Protein AF-A0A924G862-F1 (afdb_monomer_lite)

Radius of gyration: 27.31 Å; chains: 1; bounding box: 83×46×42 Å

Sequence (91 aa):
MLGNAFGWPHLLVILAIVLLLFGAPKLPGLARSLGQSMRIFRSEVKTMKDENGNDVPVQDAAADAPTATTQAPTESTPQRSAPTSTTKPKP

Secondary structure (DSSP, 8-state):
--TTTTSHHHHHHHHHHHHHHH-TTHHHHHHHHHHHHHHHHHHHHHHHHHTTS--------S-----------------------------

Structure (mmCIF, N/CA/C/O backbone):
data_AF-A0A924G862-F1
#
_entry.id   AF-A0A924G862-F1
#
loop_
_atom_site.group_PDB
_atom_site.id
_atom_site.type_symbol
_atom_site.label_atom_id
_atom_site.label_alt_id
_atom_site.label_comp_id
_atom_site.label_asym_id
_atom_site.label_entity_id
_atom_site.label_seq_id
_atom_site.pdbx_PDB_ins_code
_atom_site.Cartn_x
_atom_site.Cartn_y
_atom_site.Cartn_z
_atom_site.occupancy
_atom_site.B_iso_or_equiv
_atom_site.auth_seq_id
_atom_site.auth_comp_id
_atom_site.auth_asym_id
_atom_site.auth_atom_id
_atom_site.pdbx_PDB_model_num
ATOM 1 N N . MET A 1 1 ? 26.696 11.820 -13.504 1.00 53.22 1 MET A N 1
ATOM 2 C CA . MET A 1 1 ? 25.834 11.314 -14.600 1.00 53.22 1 MET A CA 1
ATOM 3 C C . MET A 1 1 ? 25.262 9.909 -14.307 1.00 53.22 1 MET A C 1
ATOM 5 O O . MET A 1 1 ? 25.009 9.170 -15.242 1.00 53.22 1 MET A O 1
ATOM 9 N N . LEU A 1 2 ? 25.024 9.521 -13.036 1.00 53.22 2 LEU A N 1
ATOM 10 C CA . LEU A 1 2 ? 24.518 8.176 -12.663 1.00 53.22 2 LEU A CA 1
ATOM 11 C C . LEU A 1 2 ? 23.246 8.183 -11.776 1.00 53.22 2 LEU A C 1
ATOM 13 O O . LEU A 1 2 ? 22.736 7.123 -11.433 1.00 53.22 2 LEU A O 1
ATOM 17 N N . GLY A 1 3 ? 22.696 9.351 -11.420 1.00 59.44 3 GLY 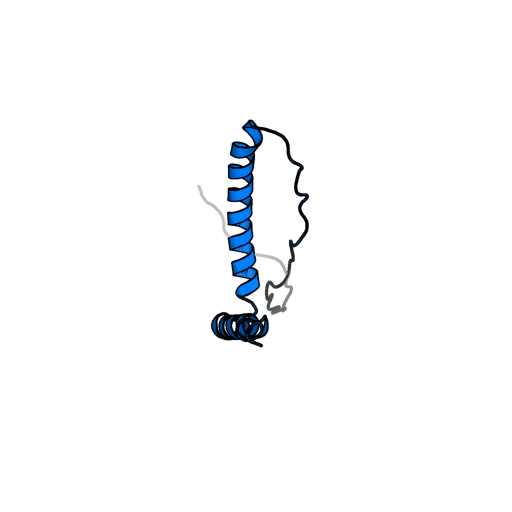A N 1
ATOM 18 C CA . GLY A 1 3 ? 21.581 9.459 -10.459 1.00 59.44 3 GLY A CA 1
ATOM 19 C C . GLY A 1 3 ? 20.192 9.077 -10.989 1.00 59.44 3 GLY A C 1
ATOM 20 O O . GLY A 1 3 ? 19.272 8.903 -10.200 1.00 59.44 3 GLY A O 1
ATOM 21 N N . ASN A 1 4 ? 20.030 8.911 -12.306 1.00 59.62 4 ASN A N 1
ATOM 22 C CA . ASN A 1 4 ? 18.734 8.617 -12.936 1.00 59.62 4 ASN A CA 1
ATOM 23 C C . ASN A 1 4 ? 18.517 7.134 -13.277 1.00 59.62 4 ASN A C 1
ATOM 25 O O . ASN A 1 4 ? 17.431 6.781 -13.730 1.00 59.62 4 ASN A O 1
ATOM 29 N N . ALA A 1 5 ? 19.506 6.261 -13.053 1.00 57.75 5 ALA A N 1
ATOM 30 C CA . ALA A 1 5 ? 19.379 4.829 -13.351 1.00 57.75 5 ALA A CA 1
ATOM 31 C C . ALA A 1 5 ? 18.462 4.090 -12.355 1.00 57.75 5 ALA A C 1
ATOM 33 O O . ALA A 1 5 ? 17.809 3.120 -12.721 1.00 57.75 5 ALA A O 1
ATOM 34 N N . PHE A 1 6 ? 18.342 4.610 -11.129 1.00 60.34 6 PHE A N 1
ATOM 35 C CA . PHE A 1 6 ? 17.347 4.199 -10.129 1.00 60.34 6 PHE A CA 1
ATOM 36 C C . PHE A 1 6 ? 16.266 5.268 -9.937 1.00 60.34 6 PHE A C 1
ATOM 38 O O . PHE A 1 6 ? 15.703 5.435 -8.857 1.00 60.34 6 PHE A O 1
ATOM 45 N N . GLY A 1 7 ? 16.006 6.051 -10.984 1.00 69.50 7 GLY A N 1
ATOM 46 C CA . GLY A 1 7 ? 14.964 7.060 -10.954 1.00 69.50 7 GLY A CA 1
ATOM 47 C C . GLY A 1 7 ? 13.575 6.427 -10.899 1.00 69.50 7 GLY A C 1
ATOM 48 O O . GLY A 1 7 ? 13.357 5.313 -11.376 1.00 69.50 7 GLY A O 1
ATOM 49 N N . TRP A 1 8 ? 12.625 7.220 -10.404 1.00 81.12 8 TRP A N 1
ATOM 50 C CA . TRP A 1 8 ? 11.168 7.104 -10.558 1.00 81.12 8 TRP A CA 1
ATOM 51 C C . TRP A 1 8 ? 10.626 6.153 -11.656 1.00 81.12 8 TRP A C 1
ATOM 53 O O . TRP A 1 8 ? 9.740 5.357 -11.337 1.00 81.12 8 TRP A O 1
ATOM 63 N N . PRO A 1 9 ? 11.119 6.162 -12.918 1.00 85.06 9 PRO A N 1
ATOM 64 C CA . PRO A 1 9 ? 10.700 5.202 -13.944 1.00 85.06 9 PRO A CA 1
ATOM 65 C C . PRO A 1 9 ? 10.813 3.722 -13.551 1.00 85.06 9 PRO A C 1
ATOM 67 O O . PRO A 1 9 ? 9.922 2.953 -13.896 1.00 85.06 9 PRO A O 1
ATOM 70 N N . HIS A 1 10 ? 11.852 3.294 -12.826 1.00 85.81 10 HIS A N 1
ATOM 71 C CA . HIS A 1 10 ? 11.993 1.876 -12.469 1.00 85.81 10 HIS A CA 1
ATOM 72 C C . HIS A 1 10 ? 10.900 1.428 -11.484 1.00 85.81 10 HIS A C 1
ATOM 74 O O . HIS A 1 10 ? 10.317 0.355 -11.638 1.00 85.81 10 HIS A O 1
ATOM 80 N N . LEU A 1 11 ? 10.554 2.296 -10.525 1.00 88.31 11 LEU A N 1
ATOM 81 C CA . LEU A 1 11 ? 9.452 2.065 -9.589 1.00 88.31 11 LEU A CA 1
ATOM 82 C C . LEU A 1 11 ? 8.105 1.966 -10.322 1.00 88.31 11 LEU A C 1
ATOM 84 O O . LEU A 1 11 ? 7.301 1.090 -10.013 1.00 88.31 11 LEU A O 1
ATOM 88 N N . LEU A 1 12 ? 7.882 2.825 -11.324 1.00 90.62 12 LEU A N 1
ATOM 89 C CA . LEU A 1 12 ? 6.695 2.779 -12.181 1.00 90.62 12 LEU A CA 1
ATOM 90 C C . LEU A 1 12 ? 6.601 1.473 -12.980 1.00 90.62 12 LEU A C 1
ATOM 92 O O . LEU A 1 12 ? 5.509 0.924 -13.095 1.00 90.62 12 LEU A O 1
ATOM 96 N N . VAL A 1 13 ? 7.719 0.948 -13.496 1.00 92.81 13 VAL A N 1
ATOM 97 C CA . VAL A 1 13 ? 7.740 -0.338 -14.219 1.00 92.81 13 VAL A CA 1
ATOM 98 C C . VAL A 1 13 ? 7.372 -1.498 -13.293 1.00 92.81 13 VAL A C 1
ATOM 100 O O . VAL A 1 13 ? 6.529 -2.317 -13.650 1.00 92.81 13 VAL A O 1
ATOM 103 N N . ILE A 1 14 ? 7.943 -1.554 -12.085 1.00 91.56 14 ILE A N 1
ATOM 104 C CA . ILE A 1 14 ? 7.598 -2.591 -11.097 1.00 91.56 14 ILE A CA 1
ATOM 105 C C . ILE A 1 14 ? 6.118 -2.490 -10.718 1.00 91.56 14 ILE A C 1
ATOM 107 O O . ILE A 1 14 ? 5.412 -3.498 -10.707 1.00 91.56 14 ILE A O 1
ATOM 111 N N . LEU A 1 15 ? 5.628 -1.273 -10.462 1.00 90.88 15 LEU A N 1
ATOM 112 C CA . LEU A 1 15 ? 4.222 -1.027 -10.162 1.00 90.88 15 LEU A CA 1
ATOM 113 C C . LEU A 1 15 ? 3.327 -1.507 -11.312 1.00 90.88 15 LEU A C 1
ATOM 115 O O . LEU A 1 15 ? 2.367 -2.228 -11.064 1.00 90.88 15 LEU A O 1
ATOM 119 N N . ALA A 1 16 ? 3.669 -1.190 -12.562 1.00 92.38 16 ALA A N 1
ATOM 120 C CA . ALA A 1 16 ? 2.927 -1.642 -13.736 1.00 92.38 16 ALA A CA 1
ATOM 121 C C . ALA A 1 16 ? 2.853 -3.176 -13.828 1.00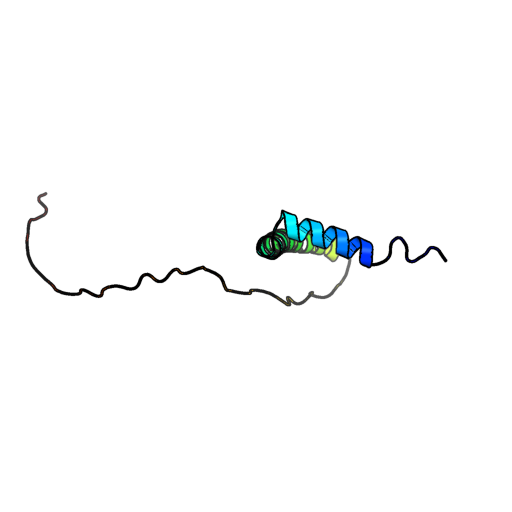 92.38 16 ALA A C 1
ATOM 123 O O . ALA A 1 16 ? 1.781 -3.716 -14.094 1.00 92.38 16 ALA A O 1
ATOM 124 N N . ILE A 1 17 ? 3.952 -3.886 -13.545 1.00 93.88 17 ILE A N 1
ATOM 125 C CA . ILE A 1 17 ? 3.971 -5.357 -13.508 1.00 93.88 17 ILE A CA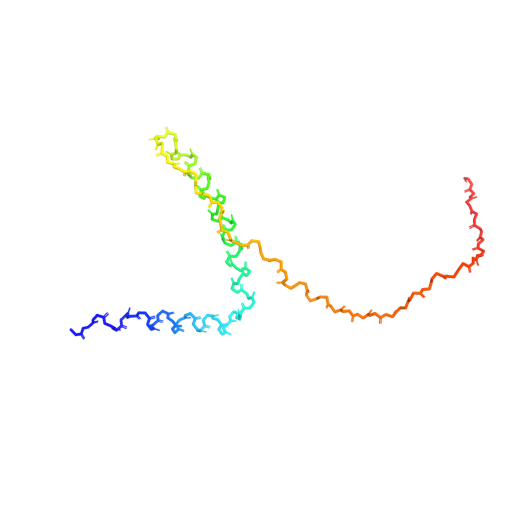 1
ATOM 126 C C . ILE A 1 17 ? 3.045 -5.879 -12.399 1.00 93.88 17 ILE A C 1
ATOM 128 O O . ILE A 1 17 ? 2.231 -6.766 -12.645 1.00 93.88 17 ILE A O 1
ATOM 132 N N . VAL A 1 18 ? 3.102 -5.302 -11.195 1.00 91.69 18 VAL A N 1
ATOM 133 C CA . VAL A 1 18 ? 2.210 -5.674 -10.083 1.00 91.69 18 VAL A CA 1
ATOM 134 C C . VAL A 1 18 ? 0.743 -5.422 -10.446 1.00 91.69 18 VAL A C 1
ATOM 136 O O . VAL A 1 18 ? -0.094 -6.287 -10.204 1.00 91.69 18 VAL A O 1
ATOM 139 N N . LEU A 1 19 ? 0.413 -4.295 -11.084 1.00 90.69 19 LEU A N 1
ATOM 140 C CA . LEU A 1 19 ? -0.943 -4.022 -11.579 1.00 90.69 19 LEU A CA 1
ATOM 141 C C . LEU A 1 19 ? -1.394 -5.046 -12.620 1.00 90.69 19 LEU A C 1
ATOM 143 O O . LEU A 1 19 ? -2.574 -5.378 -12.655 1.00 90.69 19 LEU A O 1
ATOM 147 N N . LEU A 1 20 ? -0.485 -5.541 -13.460 1.00 92.56 20 LEU A N 1
ATOM 148 C CA . LEU A 1 20 ? -0.807 -6.529 -14.484 1.00 92.56 20 LEU A CA 1
ATOM 149 C C . LEU A 1 20 ? -1.073 -7.916 -13.877 1.00 92.56 20 LEU A C 1
ATOM 151 O O . LEU A 1 20 ? -1.973 -8.616 -14.329 1.00 92.56 20 LEU A O 1
ATOM 155 N N . LEU A 1 21 ? -0.330 -8.292 -12.829 1.00 91.75 21 LEU A N 1
ATOM 156 C CA . LEU A 1 21 ? -0.495 -9.568 -12.120 1.00 91.75 21 LEU A CA 1
ATOM 157 C C . LEU A 1 21 ? -1.705 -9.565 -11.176 1.00 91.75 21 LEU A C 1
ATOM 159 O O . LEU A 1 21 ? -2.457 -10.535 -11.123 1.00 91.75 21 LEU A O 1
ATOM 163 N N . PHE A 1 22 ? -1.879 -8.492 -10.403 1.00 88.81 22 PHE A N 1
ATOM 164 C CA . PHE A 1 22 ? -2.937 -8.387 -9.395 1.00 88.81 22 PHE A CA 1
ATOM 165 C C . PHE A 1 22 ? -4.232 -7.784 -9.957 1.00 88.81 22 PHE A C 1
ATOM 167 O O . PHE A 1 22 ? -5.315 -8.084 -9.458 1.00 88.81 22 PHE A O 1
ATOM 174 N N . GLY A 1 23 ? -4.155 -6.962 -11.001 1.00 85.38 23 GLY A N 1
ATOM 175 C CA . GLY A 1 23 ? -5.289 -6.250 -11.586 1.00 85.38 23 GLY A CA 1
ATOM 176 C C . GLY A 1 23 ? -5.683 -4.976 -10.824 1.00 85.38 23 GLY A C 1
ATOM 177 O O . GLY A 1 23 ? -5.510 -4.855 -9.608 1.00 85.38 23 GLY A O 1
ATOM 178 N N . ALA A 1 24 ? -6.307 -4.033 -11.540 1.00 84.25 24 ALA A N 1
ATOM 179 C CA . ALA A 1 24 ? -6.823 -2.777 -10.986 1.00 84.25 24 ALA A CA 1
ATOM 180 C C . ALA A 1 24 ? -7.774 -2.925 -9.771 1.00 84.25 24 ALA A C 1
ATOM 182 O O . ALA A 1 24 ? -7.631 -2.138 -8.836 1.00 84.25 24 ALA A O 1
ATOM 183 N N . PRO A 1 25 ? -8.708 -3.904 -9.698 1.00 82.50 25 PRO A N 1
ATOM 184 C CA . PRO A 1 25 ? -9.643 -3.981 -8.570 1.00 82.50 25 PRO A CA 1
ATOM 185 C C . PRO A 1 25 ? -9.035 -4.563 -7.282 1.00 82.50 25 PRO A C 1
ATOM 187 O O . PRO A 1 25 ? -9.606 -4.385 -6.208 1.00 82.50 25 PRO A O 1
ATOM 190 N N . LYS A 1 26 ? -7.886 -5.253 -7.344 1.00 83.88 26 LYS A N 1
ATOM 191 C CA . LYS A 1 26 ? -7.278 -5.901 -6.164 1.00 83.88 26 LYS A CA 1
ATOM 192 C C . LYS A 1 26 ? -6.399 -4.956 -5.347 1.00 83.88 26 LYS A C 1
ATOM 194 O O . LYS A 1 26 ? -6.344 -5.097 -4.129 1.00 83.88 26 LYS A O 1
ATOM 199 N N . LEU A 1 27 ? -5.780 -3.959 -5.978 1.00 89.56 27 LEU A N 1
ATOM 200 C CA . LEU A 1 27 ? -5.008 -2.926 -5.282 1.00 89.56 27 LEU A CA 1
ATOM 201 C C . LEU A 1 27 ? -5.804 -2.118 -4.247 1.00 89.56 27 LEU A C 1
ATOM 203 O O . LEU A 1 27 ? -5.337 -2.033 -3.112 1.00 89.56 27 LEU A O 1
ATOM 207 N N . PRO A 1 28 ? -6.992 -1.556 -4.557 1.00 82.88 28 PRO A N 1
ATOM 208 C CA . PRO A 1 28 ? -7.754 -0.796 -3.569 1.00 82.88 28 PRO A CA 1
ATOM 209 C C . PRO A 1 28 ? -8.252 -1.680 -2.420 1.00 82.88 28 PRO A C 1
ATOM 211 O O . PRO A 1 28 ? -8.339 -1.212 -1.288 1.00 82.88 28 PRO A O 1
ATOM 214 N N . GLY A 1 29 ? -8.539 -2.961 -2.681 1.00 89.38 29 GLY A N 1
ATOM 215 C CA . GLY A 1 29 ? -8.906 -3.924 -1.642 1.00 89.38 29 GLY A CA 1
ATOM 216 C C . GLY A 1 29 ? -7.757 -4.198 -0.669 1.00 89.38 29 GLY A C 1
ATOM 217 O O . GLY A 1 29 ? -7.933 -4.052 0.538 1.00 89.38 29 GLY A O 1
ATOM 218 N N . LEU A 1 30 ? -6.571 -4.523 -1.196 1.00 90.44 30 LEU A N 1
ATOM 219 C CA . LEU A 1 30 ? -5.371 -4.775 -0.390 1.00 90.44 30 LEU A CA 1
ATOM 220 C C . LEU A 1 30 ? -4.918 -3.526 0.376 1.00 90.44 30 LEU A C 1
ATOM 222 O O . LEU A 1 30 ? -4.555 -3.617 1.546 1.00 90.44 30 LEU A O 1
ATOM 226 N N . ALA A 1 31 ? -4.979 -2.353 -0.258 1.00 90.19 31 ALA A N 1
ATOM 227 C CA . ALA A 1 31 ? -4.654 -1.087 0.389 1.00 90.19 31 ALA A CA 1
ATOM 228 C C . ALA A 1 31 ? -5.620 -0.769 1.540 1.00 90.19 31 ALA A C 1
ATOM 230 O O . ALA A 1 31 ? -5.173 -0.338 2.601 1.00 90.19 31 ALA A O 1
ATOM 231 N N . ARG A 1 32 ? -6.928 -1.021 1.372 1.00 89.69 32 ARG A N 1
ATOM 232 C CA . ARG A 1 32 ? -7.916 -0.836 2.446 1.00 89.69 32 ARG A CA 1
ATOM 233 C C . ARG A 1 32 ? -7.674 -1.771 3.622 1.00 89.69 32 ARG A C 1
ATOM 235 O O . ARG A 1 32 ? -7.620 -1.289 4.749 1.00 89.69 32 ARG A O 1
ATOM 242 N N . SER A 1 33 ? -7.477 -3.068 3.378 1.00 89.75 33 SER A N 1
ATOM 243 C CA . SER A 1 33 ? -7.240 -4.026 4.465 1.00 89.75 33 SER A CA 1
ATOM 244 C C . SER A 1 33 ? -5.932 -3.736 5.205 1.00 89.75 33 SER A C 1
ATOM 246 O O . SER A 1 33 ? -5.907 -3.734 6.433 1.00 89.75 33 SER A O 1
ATOM 248 N N . LEU A 1 34 ? -4.855 -3.427 4.471 1.00 92.69 34 LEU A N 1
ATOM 249 C CA . LEU A 1 34 ? -3.560 -3.092 5.065 1.00 92.69 34 LEU A CA 1
ATOM 250 C C . LEU A 1 34 ? -3.622 -1.760 5.827 1.00 92.69 34 LEU A C 1
ATOM 252 O O . LEU A 1 34 ? -3.090 -1.658 6.928 1.00 92.69 34 LEU A O 1
ATOM 256 N N . GLY A 1 35 ? -4.314 -0.758 5.278 1.00 89.94 35 GLY A N 1
ATOM 257 C CA . GLY A 1 35 ? -4.519 0.543 5.912 1.00 89.94 35 GLY A CA 1
ATOM 258 C C . GLY A 1 35 ? -5.332 0.451 7.203 1.00 89.94 35 GLY A C 1
ATOM 259 O O . GLY A 1 35 ? -4.977 1.092 8.189 1.00 89.94 35 GLY A O 1
ATOM 260 N N . GLN A 1 36 ? -6.368 -0.391 7.240 1.00 91.12 36 GLN A N 1
ATOM 261 C CA . GLN A 1 36 ? -7.138 -0.657 8.458 1.00 91.12 36 GLN A CA 1
ATOM 262 C C . GLN A 1 36 ? -6.273 -1.312 9.545 1.00 91.12 36 GLN A C 1
ATOM 264 O O . GLN A 1 36 ? -6.266 -0.832 10.678 1.00 91.12 36 GLN A O 1
ATOM 269 N N . SER A 1 37 ? -5.485 -2.341 9.207 1.00 91.44 37 SER A N 1
ATOM 270 C CA . SER A 1 37 ? -4.559 -2.974 10.161 1.00 91.44 37 SER A CA 1
ATOM 271 C C . SER A 1 37 ? -3.468 -2.012 10.639 1.00 91.44 37 SER A C 1
ATOM 273 O O . SER A 1 37 ? -3.184 -1.939 11.834 1.00 91.44 37 SER A O 1
ATOM 275 N N . MET A 1 38 ? -2.887 -1.226 9.727 1.00 92.69 38 MET A N 1
ATOM 276 C CA . MET A 1 38 ? -1.877 -0.222 10.067 1.00 92.69 38 MET A CA 1
ATOM 277 C C . MET A 1 38 ? -2.437 0.890 10.948 1.00 92.69 38 MET A C 1
ATOM 279 O O . MET A 1 38 ? -1.713 1.376 11.810 1.00 92.69 38 MET A O 1
ATOM 283 N N . ARG A 1 39 ? -3.698 1.296 10.757 1.00 88.06 39 ARG A N 1
ATOM 284 C CA . ARG A 1 39 ? -4.361 2.312 11.581 1.00 88.06 39 ARG A CA 1
ATOM 285 C C . ARG A 1 39 ? -4.479 1.857 13.029 1.00 88.06 39 ARG A C 1
ATOM 287 O O . ARG A 1 39 ? -4.091 2.607 13.915 1.00 88.06 39 ARG A O 1
ATOM 294 N N . ILE A 1 40 ? -4.963 0.636 13.254 1.00 88.88 40 ILE A N 1
ATOM 295 C CA . ILE A 1 40 ? -5.123 0.066 14.600 1.00 88.88 40 ILE A CA 1
ATOM 296 C C . ILE A 1 40 ? -3.756 -0.038 15.281 1.00 88.88 40 ILE A C 1
ATOM 298 O O . ILE A 1 40 ? -3.568 0.494 16.370 1.00 88.88 40 ILE A O 1
ATOM 302 N N . PHE A 1 41 ? -2.769 -0.600 14.579 1.00 91.38 41 PHE A N 1
ATOM 303 C CA . PHE A 1 41 ? -1.403 -0.706 15.088 1.00 91.38 41 PHE A CA 1
ATOM 304 C C . PHE A 1 41 ? -0.783 0.667 15.394 1.00 91.38 41 PHE A C 1
ATOM 306 O O . PHE A 1 4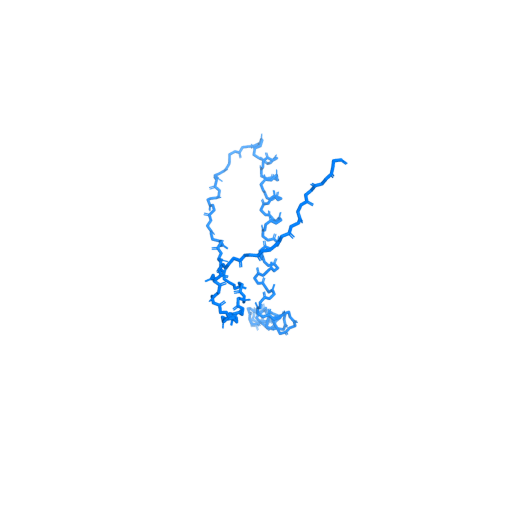1 ? -0.171 0.855 16.441 1.00 91.38 41 PHE A O 1
ATOM 313 N N . ARG A 1 42 ? -0.959 1.663 14.513 1.00 85.38 42 ARG A N 1
ATOM 314 C CA . ARG A 1 42 ? -0.492 3.039 14.751 1.00 85.38 42 ARG A CA 1
ATOM 315 C C . ARG A 1 42 ? -1.164 3.659 15.964 1.00 85.38 42 ARG A C 1
ATOM 317 O O . ARG A 1 42 ? -0.469 4.337 16.706 1.00 85.38 42 ARG A O 1
ATOM 324 N N . SER A 1 43 ? -2.466 3.463 16.149 1.00 85.00 43 SER A N 1
ATOM 325 C CA . SER A 1 43 ? -3.205 3.995 17.293 1.00 85.00 43 SER A CA 1
ATOM 326 C C . SER A 1 43 ? -2.725 3.380 18.605 1.00 85.00 43 SER A C 1
ATOM 328 O O . SER A 1 43 ? -2.409 4.127 19.523 1.00 85.00 43 SER A O 1
ATOM 330 N N . GLU A 1 44 ? -2.573 2.056 18.670 1.00 84.62 44 GLU A N 1
ATOM 331 C CA . GLU A 1 44 ? -2.065 1.366 19.864 1.00 84.62 44 GLU A CA 1
ATOM 332 C C . GLU A 1 44 ? -0.620 1.773 20.187 1.00 84.62 44 GLU A C 1
ATOM 334 O O . GLU A 1 44 ? -0.312 2.145 21.319 1.00 84.62 44 GLU A O 1
ATOM 339 N N . VAL A 1 45 ? 0.262 1.796 19.181 1.00 85.94 45 VAL A N 1
ATOM 340 C CA . VAL A 1 45 ? 1.663 2.214 19.355 1.00 85.94 45 VAL A CA 1
ATOM 341 C C . VAL A 1 45 ? 1.768 3.697 19.714 1.00 85.94 45 VAL A C 1
ATOM 343 O O . VAL A 1 45 ? 2.656 4.073 20.479 1.00 85.94 45 VAL A O 1
ATOM 346 N N . LYS A 1 46 ? 0.885 4.556 19.186 1.00 83.25 46 LYS A N 1
ATOM 347 C CA . LYS A 1 46 ? 0.857 5.980 19.538 1.00 83.25 46 LYS A CA 1
ATOM 348 C C . LYS A 1 46 ? 0.424 6.165 20.990 1.00 83.25 46 LYS A C 1
ATOM 350 O O . LYS A 1 46 ? 1.112 6.873 21.704 1.00 83.25 46 LYS A O 1
ATOM 355 N N . THR A 1 47 ? -0.596 5.451 21.465 1.00 74.88 47 THR A N 1
ATOM 356 C CA . THR A 1 47 ? -1.002 5.488 22.879 1.00 74.88 47 THR A CA 1
ATOM 357 C C . THR A 1 47 ? 0.130 5.073 23.825 1.00 74.88 47 THR A C 1
ATOM 359 O O . THR A 1 47 ? 0.333 5.738 24.833 1.00 74.88 47 THR A O 1
ATOM 362 N N . MET A 1 48 ? 0.933 4.063 23.467 1.00 72.31 48 MET A N 1
ATOM 363 C CA . MET A 1 48 ? 2.131 3.680 24.240 1.00 72.31 48 MET A CA 1
ATOM 364 C C . MET A 1 48 ? 3.259 4.728 24.181 1.00 72.31 48 MET A C 1
ATOM 366 O O . MET A 1 48 ? 4.091 4.824 25.079 1.00 72.31 48 MET A O 1
ATOM 370 N N . LYS A 1 49 ? 3.338 5.497 23.090 1.00 72.50 49 LYS A N 1
ATOM 371 C CA . LYS A 1 49 ? 4.329 6.568 22.896 1.00 72.50 49 LYS A CA 1
ATOM 372 C C . LYS A 1 49 ? 3.910 7.863 23.609 1.00 72.50 49 LYS A C 1
ATOM 374 O O . LYS A 1 49 ? 4.768 8.574 24.126 1.00 72.50 49 LYS A O 1
ATOM 379 N N . ASP A 1 50 ? 2.607 8.139 23.651 1.00 65.19 50 ASP A N 1
ATOM 380 C CA . ASP A 1 50 ? 1.991 9.356 24.188 1.00 65.19 50 ASP A CA 1
ATOM 381 C C . ASP A 1 50 ? 2.075 9.437 25.727 1.00 65.19 50 ASP A C 1
ATOM 383 O O . ASP A 1 50 ? 2.009 10.537 26.277 1.00 65.19 50 ASP A O 1
ATOM 387 N N . GLU A 1 51 ? 2.343 8.327 26.431 1.00 61.06 51 GLU A N 1
ATOM 388 C CA . GLU A 1 51 ? 2.687 8.325 27.868 1.00 61.06 51 GLU A CA 1
ATOM 389 C C . GLU A 1 51 ? 3.972 9.130 28.188 1.00 61.06 51 GLU A C 1
ATOM 391 O O . GLU A 1 51 ? 4.255 9.392 29.354 1.00 61.06 51 GLU A O 1
ATOM 396 N N . ASN A 1 52 ? 4.736 9.571 27.174 1.00 60.03 52 ASN A N 1
ATOM 397 C CA . ASN A 1 52 ? 5.947 10.394 27.316 1.00 60.03 52 ASN A CA 1
ATOM 398 C C . ASN A 1 52 ? 5.945 11.709 26.500 1.00 60.03 52 ASN A C 1
ATOM 400 O O . ASN A 1 52 ? 7.013 12.260 26.231 1.00 60.03 52 ASN A O 1
ATOM 404 N N . GLY A 1 53 ? 4.775 12.264 26.161 1.00 54.41 53 GLY A N 1
ATOM 405 C CA . GLY A 1 53 ? 4.661 13.672 25.758 1.00 54.41 53 GLY A CA 1
ATOM 406 C C . GLY A 1 53 ? 4.110 13.927 24.354 1.00 54.41 53 GLY A C 1
ATOM 407 O O . GLY A 1 53 ? 4.787 13.700 23.362 1.00 54.41 53 GLY A O 1
ATOM 408 N N . ASN A 1 54 ? 2.895 14.488 24.352 1.00 68.38 54 ASN A N 1
ATOM 409 C CA . ASN A 1 54 ? 2.310 15.458 23.418 1.00 68.38 54 ASN A CA 1
ATOM 410 C C . ASN A 1 54 ? 2.549 15.251 21.910 1.00 68.38 54 ASN A C 1
ATOM 412 O O . ASN A 1 54 ? 3.569 15.705 21.413 1.00 68.38 54 ASN A O 1
ATOM 416 N N . ASP A 1 55 ? 1.549 14.744 21.169 1.00 58.81 55 ASP A N 1
ATOM 417 C CA . ASP A 1 55 ? 1.326 15.184 19.783 1.00 58.81 55 ASP A CA 1
ATOM 418 C C . ASP A 1 55 ? -0.094 14.924 19.231 1.00 58.81 55 ASP A C 1
ATOM 420 O O . ASP A 1 55 ? -0.782 13.946 19.531 1.00 58.81 55 ASP A O 1
ATOM 424 N N . VAL A 1 56 ? -0.490 15.851 18.360 1.00 61.38 56 VAL A N 1
ATOM 425 C CA . VAL A 1 56 ? -1.795 16.155 17.744 1.00 61.38 56 VAL A CA 1
ATOM 426 C C . VAL A 1 56 ? -2.625 14.984 17.163 1.00 61.38 56 VAL A C 1
ATOM 428 O O . VAL A 1 56 ? -2.074 13.987 16.674 1.00 61.38 56 VAL A O 1
ATOM 431 N N . PRO A 1 57 ? -3.976 15.090 17.160 1.00 59.41 57 PRO A N 1
ATOM 432 C CA . PRO A 1 57 ? -4.853 14.120 16.513 1.00 59.41 57 PRO A CA 1
ATOM 433 C C . PRO A 1 57 ? -4.710 14.248 14.992 1.00 59.41 57 PRO A C 1
ATOM 435 O O . PRO A 1 57 ? -5.053 15.274 14.407 1.00 59.41 57 PRO A O 1
ATOM 438 N N . VAL A 1 58 ? -4.196 13.203 14.340 1.00 60.56 58 VAL A N 1
ATOM 439 C CA . VAL A 1 58 ? -4.231 13.105 12.877 1.00 60.56 58 VAL A CA 1
ATOM 440 C C . VAL A 1 58 ? -5.688 12.882 12.498 1.00 60.56 58 VAL A C 1
ATOM 442 O O . VAL A 1 58 ? -6.222 11.785 12.654 1.00 60.56 58 VAL A O 1
ATOM 445 N N . GLN A 1 59 ? -6.334 13.968 12.086 1.00 57.47 59 GLN A N 1
ATOM 446 C CA . GLN A 1 59 ? -7.704 13.973 11.615 1.00 57.47 59 GLN A CA 1
ATOM 447 C C . GLN A 1 59 ? -7.815 13.080 10.379 1.00 57.47 59 GLN A C 1
ATOM 449 O O . GLN A 1 59 ? -7.148 13.288 9.366 1.00 57.47 59 GLN A O 1
ATOM 454 N N . ASP A 1 60 ? -8.655 12.062 10.529 1.00 66.69 60 ASP A N 1
ATOM 455 C CA . ASP A 1 60 ? -9.239 11.235 9.487 1.00 66.69 60 ASP A CA 1
ATOM 456 C C . ASP A 1 60 ? -9.546 12.024 8.209 1.00 66.69 60 ASP A C 1
ATOM 458 O O . ASP A 1 60 ? -10.440 12.870 8.190 1.00 66.69 60 ASP A O 1
ATOM 462 N N . ALA A 1 61 ? -8.852 11.701 7.119 1.00 59.62 61 ALA A N 1
ATOM 463 C CA . ALA A 1 61 ? -9.253 12.126 5.787 1.00 59.62 61 ALA A CA 1
ATOM 464 C C . ALA A 1 61 ? -9.001 11.020 4.748 1.00 59.62 61 ALA A C 1
ATOM 466 O O . ALA A 1 61 ? -7.862 10.748 4.375 1.00 59.62 61 ALA A O 1
ATOM 467 N N . ALA A 1 62 ? -10.129 10.481 4.260 1.00 55.34 62 ALA A N 1
ATOM 468 C CA . ALA A 1 62 ? -10.366 9.740 3.012 1.00 55.34 62 ALA A CA 1
ATOM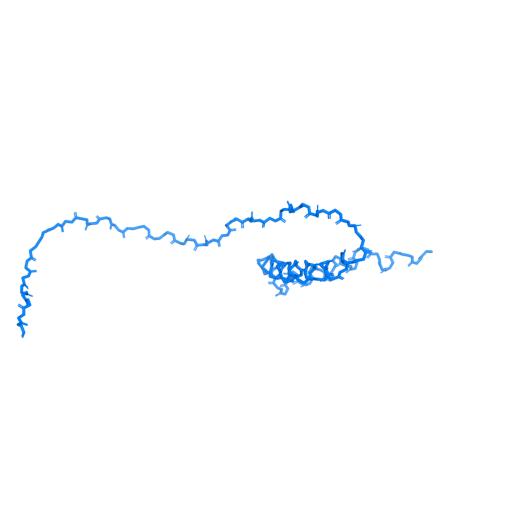 469 C C . ALA A 1 62 ? -9.848 8.279 2.930 1.00 55.34 62 ALA A C 1
ATOM 471 O O . ALA A 1 62 ? -8.692 7.995 3.201 1.00 55.34 62 ALA A O 1
ATOM 472 N N . ALA A 1 63 ? -10.617 7.267 2.509 1.00 54.47 63 ALA A N 1
ATOM 473 C CA . ALA A 1 63 ? -11.877 7.262 1.769 1.00 54.47 63 ALA A CA 1
ATOM 474 C C . ALA A 1 63 ? -12.705 5.995 2.068 1.00 54.47 63 ALA A C 1
ATOM 476 O O . ALA A 1 63 ? -12.425 4.893 1.569 1.00 54.47 63 ALA A O 1
ATOM 477 N N . ASP A 1 64 ? -13.788 6.198 2.813 1.00 62.03 64 ASP A N 1
ATOM 478 C CA . ASP A 1 64 ? -15.031 5.475 2.581 1.00 62.03 64 ASP A CA 1
ATOM 479 C C . ASP A 1 64 ? -15.453 5.802 1.138 1.00 62.03 64 ASP A C 1
ATOM 481 O O . ASP A 1 64 ? -15.845 6.927 0.831 1.00 62.03 64 ASP A O 1
ATOM 485 N N . ALA A 1 65 ? -15.225 4.875 0.207 1.00 58.41 65 ALA A N 1
ATOM 486 C CA . ALA A 1 65 ? -15.828 4.969 -1.115 1.00 58.41 65 ALA A CA 1
ATOM 487 C C . ALA A 1 65 ? -16.747 3.757 -1.250 1.00 58.41 65 ALA A C 1
ATOM 489 O O . ALA A 1 65 ? -16.231 2.633 -1.319 1.00 58.41 65 ALA A O 1
ATOM 490 N N . PRO A 1 66 ? -18.074 3.957 -1.266 1.00 69.38 66 PRO A N 1
ATOM 491 C CA . PRO A 1 66 ? -18.987 2.927 -1.715 1.00 69.38 66 PRO A CA 1
ATOM 492 C C . PRO A 1 66 ? -18.824 2.737 -3.232 1.00 69.38 66 PRO A C 1
ATOM 494 O O . PRO A 1 66 ? -18.314 3.617 -3.930 1.00 69.38 66 PRO A O 1
ATOM 497 N N . THR A 1 67 ? -19.346 1.616 -3.743 1.00 52.41 67 THR A N 1
ATOM 498 C CA . THR A 1 67 ? -19.433 1.185 -5.162 1.00 52.41 67 THR A CA 1
ATOM 499 C C . THR A 1 67 ? -18.181 0.431 -5.656 1.00 52.41 67 THR A C 1
ATOM 501 O O . THR A 1 67 ? -17.091 0.979 -5.700 1.00 52.41 67 THR A O 1
ATOM 504 N N . ALA A 1 68 ? -18.218 -0.854 -6.016 1.00 51.03 68 ALA A N 1
ATOM 505 C CA . ALA A 1 68 ? -19.273 -1.575 -6.712 1.00 51.03 68 ALA A CA 1
ATOM 506 C C . ALA A 1 68 ? -19.621 -2.918 -6.048 1.00 51.03 68 ALA A C 1
ATOM 508 O O . ALA A 1 68 ? -18.930 -3.922 -6.212 1.00 51.03 68 ALA A O 1
ATOM 509 N N . THR A 1 69 ? -20.786 -2.959 -5.403 1.00 50.78 69 THR A N 1
ATOM 510 C CA . THR A 1 69 ? -21.673 -4.100 -5.621 1.00 50.78 69 THR A CA 1
ATOM 511 C C . THR A 1 69 ? -22.029 -4.054 -7.101 1.00 50.78 69 THR A C 1
ATOM 513 O O . THR A 1 69 ? -22.787 -3.181 -7.524 1.00 50.78 69 THR A O 1
ATOM 516 N N . THR A 1 70 ? -21.473 -4.966 -7.896 1.00 47.53 70 THR A N 1
ATOM 517 C CA . THR A 1 70 ? -22.134 -5.417 -9.121 1.00 47.53 70 THR A CA 1
ATOM 518 C C . THR A 1 70 ? -23.460 -6.025 -8.679 1.00 47.53 70 THR A C 1
ATOM 520 O O . THR A 1 70 ? -23.562 -7.211 -8.383 1.00 47.53 70 THR A O 1
ATOM 523 N N . GLN A 1 71 ? -24.465 -5.165 -8.541 1.00 54.22 71 GLN A N 1
ATOM 524 C CA . GLN A 1 71 ? -25.851 -5.561 -8.660 1.00 54.22 71 GLN A CA 1
ATOM 525 C C . GLN A 1 71 ? -25.990 -5.914 -10.135 1.00 54.22 71 GLN A C 1
ATOM 527 O O . GLN A 1 71 ? -25.862 -5.038 -10.985 1.00 54.22 71 GLN A O 1
ATOM 532 N N . ALA A 1 72 ? -26.167 -7.193 -10.444 1.00 52.19 72 ALA A N 1
ATOM 533 C CA . ALA A 1 72 ? -26.858 -7.557 -11.664 1.00 52.19 72 ALA A CA 1
ATOM 534 C C . ALA A 1 72 ? -28.355 -7.390 -11.355 1.00 52.19 72 ALA A C 1
ATOM 536 O O . ALA A 1 72 ? -28.876 -8.144 -10.530 1.00 52.19 72 ALA A O 1
ATOM 537 N N . PRO A 1 73 ? -29.052 -6.404 -11.943 1.00 53.84 73 PRO A N 1
ATOM 538 C CA . PRO A 1 73 ? -30.500 -6.370 -11.919 1.00 53.84 73 PRO A CA 1
ATOM 539 C C . PRO A 1 73 ? -30.975 -7.414 -12.929 1.00 53.84 73 PRO A C 1
ATOM 541 O O . PRO A 1 73 ? -30.734 -7.293 -14.128 1.00 53.84 73 PRO A O 1
ATOM 544 N N . THR A 1 74 ? -31.646 -8.458 -12.460 1.00 50.41 74 THR A N 1
ATOM 545 C CA . THR A 1 74 ? -32.649 -9.140 -13.280 1.00 50.41 74 THR A CA 1
ATOM 546 C C . THR A 1 74 ? -33.989 -8.817 -12.646 1.00 50.41 74 THR A C 1
ATOM 548 O O . THR A 1 74 ? -34.443 -9.458 -11.705 1.00 50.41 74 THR A O 1
ATOM 551 N N . GLU A 1 75 ? -34.547 -7.707 -13.107 1.00 54.28 75 GLU A N 1
ATOM 552 C CA . GLU A 1 75 ? -35.899 -7.252 -12.828 1.00 54.28 75 GLU A CA 1
ATOM 553 C C . GLU A 1 75 ? -36.880 -8.080 -13.676 1.00 54.28 75 GLU A C 1
ATOM 555 O O . GLU A 1 75 ? -36.693 -8.161 -14.888 1.00 54.28 75 GLU A O 1
ATOM 560 N N . SER A 1 76 ? -37.864 -8.727 -13.033 1.00 49.47 76 SER A N 1
ATOM 561 C CA . SER A 1 76 ? -39.163 -9.251 -13.539 1.00 49.47 76 SER A CA 1
ATOM 562 C C . SER A 1 76 ? -39.701 -10.195 -12.441 1.00 49.47 76 SER A C 1
ATOM 564 O O . SER A 1 76 ? -39.068 -11.206 -12.170 1.00 49.47 76 SER A O 1
ATOM 566 N N . THR A 1 77 ? -40.780 -9.988 -11.680 1.00 51.62 77 THR A N 1
ATOM 567 C CA . THR A 1 77 ? -42.075 -9.338 -11.926 1.00 51.62 77 THR A CA 1
ATOM 568 C C . THR A 1 77 ? -42.792 -9.171 -10.565 1.00 51.62 77 THR A C 1
ATOM 570 O O . THR A 1 77 ? -42.650 -10.038 -9.698 1.00 51.62 77 THR A O 1
ATOM 573 N N . PRO A 1 78 ? -43.586 -8.107 -10.344 1.00 64.25 78 PRO A N 1
ATOM 574 C CA . PRO A 1 78 ? -44.384 -7.927 -9.135 1.00 64.25 78 PRO A CA 1
ATOM 575 C C . PRO A 1 78 ? -45.651 -8.789 -9.209 1.00 64.25 78 PRO A C 1
ATOM 577 O O . PRO A 1 78 ? -46.464 -8.603 -10.109 1.00 64.25 78 PRO A O 1
ATOM 580 N N . GLN A 1 79 ? -45.885 -9.695 -8.255 1.00 50.94 79 GLN A N 1
ATOM 581 C CA . GLN A 1 79 ? -47.193 -10.355 -8.165 1.00 50.94 79 GLN A CA 1
ATOM 582 C C . GLN A 1 79 ? -47.661 -10.520 -6.723 1.00 50.94 79 GLN A C 1
ATOM 584 O O . GLN A 1 79 ? -47.640 -11.589 -6.120 1.00 50.94 79 GLN A O 1
ATOM 589 N N . ARG A 1 80 ? -48.168 -9.406 -6.191 1.00 63.09 80 ARG A N 1
ATOM 590 C CA . ARG A 1 80 ? -49.216 -9.430 -5.176 1.00 63.09 80 ARG A CA 1
ATOM 591 C C . ARG A 1 80 ? -50.525 -9.809 -5.874 1.00 63.09 80 ARG A C 1
ATOM 593 O O . ARG A 1 80 ? -51.126 -8.989 -6.559 1.00 63.09 80 ARG A O 1
ATOM 600 N N . SER A 1 81 ? -50.977 -11.043 -5.692 1.00 49.78 81 SER A N 1
ATOM 601 C CA . SER A 1 81 ? -52.362 -11.471 -5.921 1.00 49.78 81 SER A CA 1
ATOM 602 C C . SER A 1 81 ? -52.672 -12.586 -4.916 1.00 49.78 81 SER A C 1
ATOM 604 O O . SER A 1 81 ? -52.059 -13.645 -4.950 1.00 49.78 81 SER A O 1
ATOM 606 N N . ALA A 1 82 ? -53.542 -12.277 -3.954 1.00 48.28 82 ALA A N 1
ATOM 607 C CA . ALA A 1 82 ? -54.075 -13.163 -2.908 1.00 48.28 82 ALA A CA 1
ATOM 608 C C . ALA A 1 82 ? -55.033 -14.233 -3.499 1.00 48.28 82 ALA A C 1
ATOM 610 O O . ALA A 1 82 ? -55.218 -14.233 -4.714 1.00 48.28 82 ALA A O 1
ATOM 611 N N . PRO A 1 83 ? -55.847 -14.976 -2.715 1.00 59.22 83 PRO A N 1
ATOM 612 C CA . PRO A 1 83 ? -55.691 -15.699 -1.440 1.00 59.22 83 PRO A CA 1
ATOM 613 C C . PRO A 1 83 ? -56.000 -17.220 -1.632 1.00 59.22 83 PRO A C 1
ATOM 615 O O . PRO A 1 83 ? -56.233 -17.670 -2.746 1.00 59.22 83 PRO A O 1
ATOM 618 N N . THR A 1 84 ? -56.129 -17.971 -0.526 1.00 48.69 84 THR A N 1
ATOM 619 C CA . THR A 1 84 ? -56.890 -19.238 -0.330 1.00 48.69 84 THR A CA 1
ATOM 620 C C . THR A 1 84 ? -56.123 -20.553 -0.141 1.00 48.69 84 THR A C 1
ATOM 622 O O . THR A 1 84 ? -55.160 -20.867 -0.829 1.00 48.69 84 THR A O 1
ATOM 625 N N . SER A 1 85 ? -56.688 -21.337 0.791 1.00 53.34 85 SER A N 1
ATOM 626 C CA . SER A 1 85 ? -56.407 -22.714 1.229 1.00 53.34 85 SER A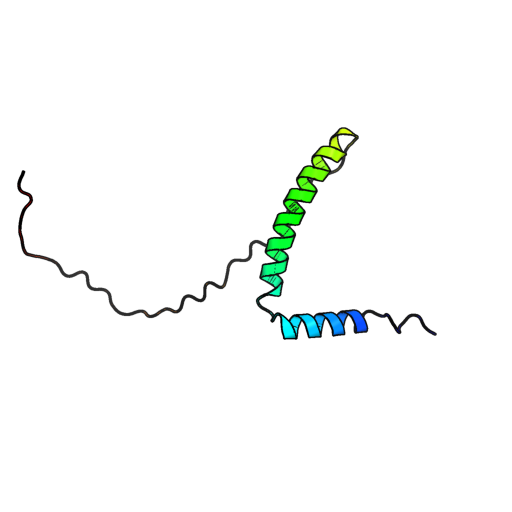 CA 1
ATOM 627 C C . SER A 1 85 ? -55.157 -22.937 2.096 1.00 53.34 85 SER A C 1
ATOM 629 O O . SER A 1 85 ? -54.091 -22.441 1.781 1.00 53.34 85 SER A O 1
ATOM 631 N N . THR A 1 86 ? -55.128 -23.722 3.176 1.00 52.06 86 THR A N 1
ATOM 632 C CA . THR A 1 86 ? -56.091 -24.358 4.101 1.00 52.06 86 THR A CA 1
ATOM 633 C C . THR A 1 86 ? -55.232 -25.340 4.926 1.00 52.06 86 THR A C 1
ATOM 635 O O . THR A 1 86 ? -54.313 -25.934 4.370 1.00 52.06 86 THR A O 1
ATOM 638 N N . THR A 1 87 ? -55.573 -25.571 6.204 1.00 57.66 87 THR A N 1
ATOM 639 C CA . THR A 1 87 ? -55.087 -26.672 7.091 1.00 57.66 87 THR A CA 1
ATOM 640 C C . THR A 1 87 ? -53.884 -26.320 7.987 1.00 57.66 87 THR A C 1
ATOM 642 O O . THR A 1 87 ? -52.740 -26.441 7.579 1.00 57.66 87 THR A O 1
ATOM 645 N N . LYS A 1 88 ? -54.080 -25.704 9.163 1.00 60.91 88 LYS A N 1
ATOM 646 C CA . LYS A 1 88 ? -54.538 -26.253 10.470 1.00 60.91 88 LYS A CA 1
ATOM 647 C C . LYS A 1 88 ? -53.380 -26.803 11.340 1.00 60.91 88 LYS A C 1
ATOM 649 O O . LYS A 1 88 ? -52.815 -27.831 10.982 1.00 60.91 88 LYS A O 1
ATOM 654 N N . PRO A 1 89 ? -53.096 -26.198 12.515 1.00 58.66 89 PRO A N 1
ATOM 655 C CA . PRO A 1 89 ? -52.303 -26.813 13.580 1.00 58.66 89 PRO A CA 1
ATOM 656 C C . PRO A 1 89 ? -53.209 -27.703 14.459 1.00 58.66 89 PRO A C 1
ATOM 658 O O . PRO A 1 89 ? -54.414 -27.452 14.574 1.00 58.66 89 PRO A O 1
ATOM 661 N N . LYS A 1 90 ? -52.676 -28.769 15.064 1.00 50.69 90 LYS A N 1
ATOM 662 C CA . LYS A 1 90 ? -53.403 -29.642 16.012 1.00 50.69 90 LYS A CA 1
ATOM 663 C C . LYS A 1 90 ? -52.423 -30.090 17.138 1.00 50.69 90 LYS A C 1
ATOM 665 O O . LYS A 1 90 ? -51.231 -30.099 16.839 1.00 50.69 90 LYS A O 1
ATOM 670 N N . PRO A 1 91 ? -52.893 -30.291 18.397 1.00 66.75 91 PRO A N 1
ATOM 671 C CA . PRO A 1 91 ? -52.195 -29.934 19.637 1.00 66.75 91 PRO A CA 1
ATOM 672 C C . PRO A 1 91 ? -51.170 -30.958 20.117 1.00 66.75 91 PRO A C 1
ATOM 674 O O . PRO A 1 91 ? -51.168 -32.089 19.581 1.00 66.75 91 PRO A O 1
#

Foldseek 3Di:
DPPCPPPPVVVVVVVVVVCVVQPDVRVVVVCVVVVVVVVVVCVVVVVVVCVPDDDDDPDDDDDPDDDDPPPPDPDDDDDDDDDDDDDDDDD

pLDDT: mean 71.14, std 16.14, range [47.53, 93.88]